Protein AF-A0A2D6X4X1-F1 (afdb_monomer_lite)

Structure (mmCIF, N/CA/C/O backbone):
data_AF-A0A2D6X4X1-F1
#
_entry.id   AF-A0A2D6X4X1-F1
#
loop_
_atom_site.group_PDB
_atom_site.id
_atom_site.type_symbol
_atom_site.label_atom_id
_atom_site.label_alt_id
_atom_site.label_comp_id
_atom_site.label_asym_id
_atom_site.label_entity_id
_atom_site.label_seq_id
_atom_site.pdbx_PDB_ins_code
_atom_site.Cartn_x
_atom_site.Cartn_y
_atom_site.Cartn_z
_atom_site.occupancy
_atom_site.B_iso_or_equiv
_atom_site.auth_seq_id
_atom_site.auth_comp_id
_atom_site.auth_asym_id
_atom_site.auth_atom_id
_atom_site.pdbx_PDB_model_num
ATOM 1 N N . MET A 1 1 ? 2.744 -10.675 2.201 1.00 69.50 1 MET A N 1
ATOM 2 C CA . MET A 1 1 ? 2.728 -9.276 1.728 1.00 69.50 1 MET A CA 1
ATOM 3 C C . MET A 1 1 ? 3.351 -9.217 0.350 1.00 69.50 1 MET A C 1
ATOM 5 O O . MET A 1 1 ? 4.370 -9.866 0.140 1.00 69.50 1 MET A O 1
ATOM 9 N N . ILE A 1 2 ? 2.729 -8.487 -0.572 1.00 86.06 2 ILE A N 1
ATOM 10 C CA . ILE A 1 2 ? 3.337 -8.181 -1.870 1.00 86.06 2 ILE A CA 1
ATOM 11 C C . ILE A 1 2 ? 4.474 -7.172 -1.692 1.00 86.06 2 ILE A C 1
ATOM 13 O O . ILE A 1 2 ? 4.467 -6.381 -0.748 1.00 86.06 2 ILE A O 1
ATOM 17 N N . THR A 1 3 ? 5.460 -7.206 -2.582 1.00 89.38 3 THR A N 1
ATOM 18 C CA . THR A 1 3 ? 6.499 -6.175 -2.625 1.00 89.38 3 THR A CA 1
ATOM 19 C C . THR A 1 3 ? 5.891 -4.896 -3.191 1.00 89.38 3 THR A C 1
ATOM 21 O O . THR A 1 3 ? 5.404 -4.902 -4.317 1.00 89.38 3 THR A O 1
ATOM 24 N N . MET A 1 4 ? 5.909 -3.820 -2.406 1.00 94.56 4 MET A N 1
ATOM 25 C CA . MET A 1 4 ? 5.427 -2.492 -2.796 1.00 94.56 4 MET A CA 1
ATOM 26 C C . MET A 1 4 ? 6.602 -1.527 -2.912 1.00 94.56 4 MET A C 1
ATOM 28 O O . MET A 1 4 ? 7.630 -1.707 -2.249 1.00 94.56 4 MET A O 1
ATOM 32 N N . THR A 1 5 ? 6.443 -0.480 -3.716 1.00 97.38 5 THR A N 1
ATOM 33 C CA . THR A 1 5 ? 7.373 0.651 -3.690 1.00 97.38 5 THR A CA 1
ATOM 34 C C . THR A 1 5 ? 7.211 1.448 -2.396 1.00 97.38 5 THR A C 1
ATOM 36 O O . THR A 1 5 ? 6.215 1.340 -1.671 1.00 97.38 5 THR A O 1
ATOM 39 N N . LYS A 1 6 ? 8.205 2.284 -2.090 1.00 97.81 6 LYS A N 1
ATOM 40 C CA . LYS A 1 6 ? 8.143 3.181 -0.932 1.00 97.81 6 LYS A CA 1
ATOM 41 C C . LYS A 1 6 ? 6.995 4.181 -1.085 1.00 97.81 6 LYS A C 1
ATOM 43 O O . LYS A 1 6 ? 6.344 4.545 -0.109 1.00 97.81 6 LYS A O 1
ATOM 48 N N . GLU A 1 7 ? 6.752 4.623 -2.307 1.00 98.25 7 GLU A N 1
ATOM 49 C CA . GLU A 1 7 ? 5.733 5.591 -2.676 1.00 98.25 7 GLU A CA 1
ATOM 50 C C . GLU A 1 7 ? 4.326 5.005 -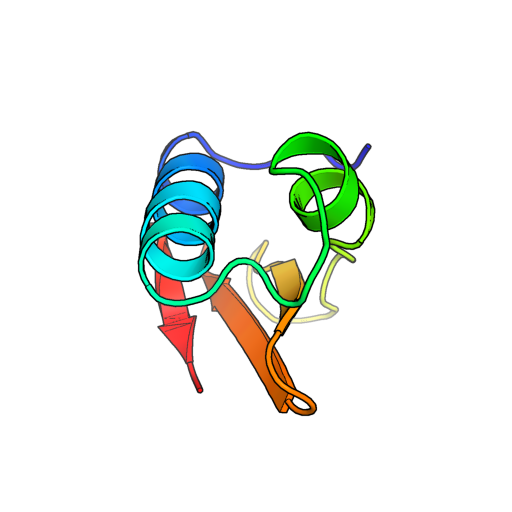2.500 1.00 98.25 7 GLU A C 1
ATOM 52 O O . GLU A 1 7 ? 3.468 5.661 -1.905 1.00 98.25 7 GLU A O 1
ATOM 57 N N . GLN A 1 8 ? 4.117 3.747 -2.906 1.00 97.94 8 GLN A N 1
ATOM 58 C CA . GLN A 1 8 ? 2.887 2.994 -2.645 1.00 97.94 8 GLN A CA 1
ATOM 59 C C . GLN A 1 8 ? 2.626 2.833 -1.142 1.00 97.94 8 GLN A C 1
ATOM 61 O O . GLN A 1 8 ? 1.517 3.098 -0.673 1.00 97.94 8 GLN A O 1
ATOM 66 N N . ASP A 1 9 ? 3.649 2.482 -0.359 1.00 97.62 9 ASP A N 1
ATOM 67 C CA . ASP A 1 9 ? 3.516 2.367 1.098 1.00 97.62 9 ASP A CA 1
ATOM 68 C C . ASP A 1 9 ? 3.144 3.709 1.758 1.00 97.62 9 ASP A C 1
ATOM 70 O O . ASP A 1 9 ? 2.253 3.787 2.610 1.00 97.62 9 ASP A O 1
ATOM 74 N N . ILE A 1 10 ? 3.771 4.803 1.312 1.00 98.31 10 ILE A N 1
ATOM 75 C CA . ILE A 1 10 ? 3.436 6.162 1.754 1.00 98.31 10 ILE A CA 1
ATOM 76 C C . ILE A 1 10 ? 1.992 6.522 1.377 1.00 98.31 10 ILE A C 1
ATOM 78 O O . ILE A 1 10 ? 1.301 7.171 2.170 1.00 98.31 10 ILE A O 1
ATOM 82 N N . ALA A 1 11 ? 1.525 6.137 0.190 1.00 97.94 11 ALA A N 1
ATOM 83 C CA . ALA A 1 11 ? 0.158 6.383 -0.253 1.00 97.94 11 ALA A CA 1
ATOM 84 C C . ALA A 1 11 ? -0.866 5.641 0.622 1.00 97.94 11 ALA A C 1
ATOM 86 O O . ALA A 1 11 ? -1.822 6.265 1.097 1.00 97.94 11 ALA A O 1
ATOM 87 N N . ILE A 1 12 ? -0.614 4.364 0.939 1.00 97.25 12 ILE A N 1
ATOM 88 C CA . ILE A 1 12 ? -1.422 3.589 1.893 1.00 97.25 12 ILE A CA 1
ATOM 89 C C . ILE A 1 12 ? -1.445 4.284 3.257 1.00 97.25 12 ILE A C 1
ATOM 91 O O . ILE A 1 12 ? -2.524 4.538 3.793 1.00 97.25 12 ILE A O 1
ATOM 95 N N . LEU A 1 13 ? -0.287 4.684 3.796 1.00 97.94 13 LEU A N 1
ATOM 96 C CA . LEU A 1 13 ? -0.207 5.399 5.075 1.00 97.94 13 LEU A CA 1
ATOM 97 C C . LEU A 1 13 ? -1.026 6.698 5.070 1.00 97.94 13 LEU A C 1
ATOM 99 O O . LEU A 1 13 ? -1.703 7.011 6.052 1.00 97.94 13 LEU A O 1
ATOM 103 N N . LYS A 1 14 ? -0.968 7.476 3.983 1.00 97.62 14 LYS A N 1
ATOM 104 C CA . LYS A 1 14 ? -1.744 8.717 3.839 1.00 97.62 14 LYS A CA 1
ATOM 105 C C . LYS A 1 14 ? -3.247 8.438 3.841 1.00 97.62 14 LYS A C 1
ATOM 107 O O . LYS A 1 14 ? -3.976 9.145 4.532 1.00 97.62 14 LYS A O 1
ATOM 112 N N . LYS A 1 15 ? -3.706 7.421 3.107 1.00 96.88 15 LYS A N 1
ATOM 113 C CA . LYS A 1 15 ? -5.127 7.038 3.039 1.00 96.88 15 LYS A CA 1
ATOM 114 C C . LYS A 1 15 ? -5.630 6.467 4.361 1.00 96.88 15 LYS A C 1
ATOM 116 O O . LYS A 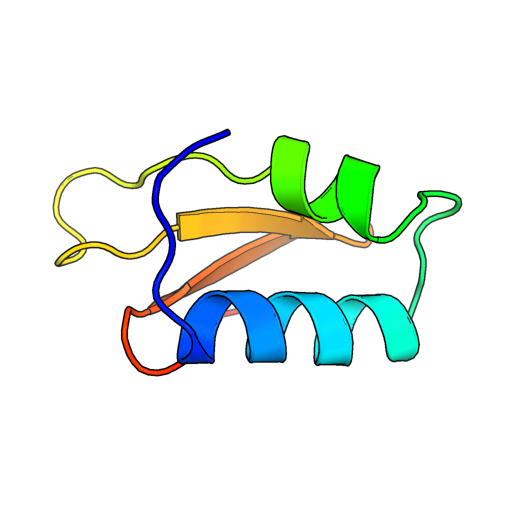1 15 ? -6.664 6.908 4.852 1.00 96.88 15 LYS A O 1
ATOM 121 N N . TRP A 1 16 ? -4.842 5.616 5.012 1.00 97.31 16 TRP A N 1
ATOM 122 C CA . TRP A 1 16 ? -5.131 5.112 6.354 1.00 97.31 16 TRP A CA 1
ATOM 123 C C . TRP A 1 16 ? -5.278 6.242 7.387 1.00 97.31 16 TRP A C 1
ATOM 125 O O . TRP A 1 16 ? -6.205 6.239 8.193 1.00 97.31 16 TRP A O 1
ATOM 135 N N . LYS A 1 17 ? -4.413 7.267 7.336 1.00 97.69 17 LYS A N 1
ATOM 136 C CA . LYS A 1 17 ? -4.537 8.456 8.202 1.00 97.69 17 LYS A CA 1
ATOM 137 C C . LYS A 1 17 ? -5.803 9.275 7.935 1.00 97.69 17 LYS A C 1
ATOM 139 O O . LYS A 1 17 ? -6.274 9.938 8.853 1.00 97.69 17 LYS A O 1
ATOM 144 N N . GLN A 1 18 ? -6.326 9.266 6.706 1.00 96.56 18 GLN A N 1
ATOM 145 C CA . GLN A 1 18 ? -7.589 9.937 6.370 1.00 96.56 18 GLN A CA 1
ATOM 146 C C . GLN A 1 18 ? -8.790 9.159 6.911 1.00 96.56 18 GLN A C 1
ATOM 148 O O . GLN A 1 18 ? -9.714 9.759 7.453 1.00 96.56 18 GLN A O 1
ATOM 153 N N . ASN A 1 19 ? -8.773 7.833 6.780 1.00 96.38 19 ASN A N 1
ATOM 154 C CA . ASN A 1 19 ? -9.754 6.947 7.388 1.00 96.38 19 ASN A CA 1
ATOM 155 C C . ASN A 1 19 ? -9.141 5.558 7.574 1.00 96.38 19 ASN A C 1
ATOM 157 O O . ASN A 1 19 ? -8.646 4.954 6.622 1.00 96.38 19 ASN A O 1
ATOM 161 N N . GLN A 1 20 ? -9.199 5.053 8.802 1.00 94.06 20 GLN A N 1
ATOM 162 C CA . GLN A 1 20 ? -8.592 3.778 9.164 1.00 94.06 20 GLN A CA 1
ATOM 163 C C . GLN A 1 20 ? -9.471 2.579 8.787 1.00 94.06 20 GLN A C 1
ATOM 165 O O . GLN A 1 20 ? -8.975 1.459 8.799 1.00 94.06 20 GLN A O 1
ATOM 170 N N . ASP A 1 21 ? -10.758 2.783 8.473 1.00 88.75 21 ASP A N 1
ATOM 171 C CA . ASP A 1 21 ? -11.714 1.714 8.130 1.00 88.75 21 ASP A CA 1
ATOM 172 C C . ASP A 1 21 ? -11.756 0.589 9.190 1.00 88.75 21 ASP A C 1
ATOM 174 O O . ASP A 1 21 ? -11.899 -0.590 8.876 1.00 88.75 21 ASP A O 1
ATOM 178 N N . ASN A 1 22 ? -11.557 0.957 10.466 1.00 92.75 22 ASN A N 1
ATOM 179 C CA . ASN A 1 22 ? -11.382 0.047 11.609 1.00 92.75 22 ASN A CA 1
ATOM 180 C C . ASN A 1 22 ? -10.253 -0.997 11.442 1.00 92.75 22 ASN A C 1
ATOM 182 O O . ASN A 1 22 ? -10.267 -2.037 12.100 1.00 92.75 22 ASN A O 1
ATOM 186 N N . LYS A 1 23 ? -9.266 -0.733 10.580 1.00 94.06 23 LYS A N 1
ATOM 187 C CA . LYS A 1 23 ? -8.097 -1.585 10.327 1.00 94.06 23 LYS A CA 1
ATOM 188 C C . LYS A 1 23 ? -6.827 -0.931 10.864 1.00 94.06 23 LYS A C 1
ATOM 190 O O . LYS A 1 23 ? -6.691 0.293 10.876 1.00 94.06 23 LYS A O 1
ATOM 195 N N . SER A 1 24 ? -5.857 -1.747 11.269 1.00 97.44 24 SER A N 1
ATOM 196 C CA . SER A 1 24 ? -4.485 -1.270 11.467 1.00 97.44 24 SER A CA 1
ATOM 197 C C . SER A 1 24 ? -3.833 -0.950 10.117 1.00 97.44 24 SER A C 1
ATOM 199 O O . SER A 1 24 ? -4.277 -1.424 9.068 1.00 97.44 24 SER A O 1
ATOM 201 N N . LEU A 1 25 ? -2.753 -0.165 10.136 1.00 97.00 25 LEU A N 1
ATOM 202 C CA . LEU A 1 25 ? -1.974 0.116 8.928 1.00 97.00 25 LEU A CA 1
ATOM 203 C C . LEU A 1 25 ? -1.459 -1.176 8.272 1.00 97.00 25 LEU A C 1
ATOM 205 O O . LEU A 1 25 ? -1.520 -1.312 7.053 1.00 97.00 25 LEU A O 1
ATOM 209 N N . ASP A 1 26 ? -0.996 -2.134 9.076 1.00 97.00 26 ASP A N 1
ATOM 210 C CA . ASP A 1 26 ? -0.471 -3.405 8.571 1.00 97.00 26 ASP A CA 1
ATOM 211 C C . ASP A 1 26 ? -1.570 -4.263 7.942 1.00 97.00 26 ASP A C 1
ATOM 213 O O . ASP A 1 26 ? -1.375 -4.782 6.848 1.00 97.00 26 ASP A O 1
ATOM 217 N N . ALA A 1 27 ? -2.768 -4.305 8.537 1.00 96.75 27 ALA A N 1
ATOM 218 C CA . ALA A 1 27 ? -3.911 -4.984 7.926 1.00 96.75 27 ALA A CA 1
ATOM 219 C C . ALA A 1 27 ? -4.305 -4.347 6.579 1.00 96.75 27 ALA A C 1
ATOM 221 O O . ALA A 1 27 ? -4.679 -5.049 5.639 1.00 96.75 27 ALA A O 1
ATOM 222 N N . MET A 1 28 ? -4.193 -3.019 6.450 1.00 95.94 28 MET A N 1
ATOM 223 C CA . MET A 1 28 ? -4.437 -2.335 5.178 1.00 95.94 28 MET A CA 1
ATOM 224 C C . MET A 1 28 ? -3.360 -2.670 4.132 1.00 95.94 28 MET A C 1
ATOM 226 O O . MET A 1 28 ? -3.702 -2.959 2.986 1.00 95.94 28 MET A O 1
ATOM 230 N N . ARG A 1 29 ? -2.078 -2.716 4.515 1.00 96.62 29 ARG A N 1
ATOM 231 C CA . ARG A 1 29 ? -0.973 -3.156 3.639 1.00 96.62 29 ARG A CA 1
ATOM 232 C C . ARG A 1 29 ? -1.122 -4.607 3.188 1.00 96.62 29 ARG A C 1
ATOM 234 O O . ARG A 1 29 ? -0.882 -4.920 2.028 1.00 96.62 29 ARG A O 1
ATOM 241 N N . GLU A 1 30 ? -1.532 -5.493 4.089 1.00 96.50 30 GLU A N 1
ATOM 242 C CA . GLU A 1 30 ? -1.759 -6.910 3.791 1.00 96.50 30 GLU A CA 1
ATOM 243 C C . GLU A 1 30 ? -2.934 -7.134 2.840 1.00 96.50 30 GLU A C 1
ATOM 245 O O . GLU A 1 30 ? -2.929 -8.105 2.086 1.00 96.50 30 GLU A O 1
ATOM 250 N N . SER A 1 31 ? -3.910 -6.224 2.838 1.00 95.88 31 SER A N 1
ATOM 251 C CA . SER A 1 31 ? -5.044 -6.266 1.913 1.00 95.88 31 SER A CA 1
ATOM 252 C C . SER A 1 31 ? -4.715 -5.802 0.489 1.00 95.88 31 SER A C 1
ATOM 254 O O . SER A 1 31 ? -5.566 -5.921 -0.392 1.00 95.88 31 SER A O 1
ATOM 256 N N . ALA A 1 32 ? -3.505 -5.282 0.253 1.00 96.69 32 ALA A N 1
ATOM 257 C CA . ALA A 1 32 ? -3.059 -4.884 -1.073 1.00 96.69 32 ALA A CA 1
ATOM 258 C C . ALA A 1 32 ? -2.854 -6.102 -1.984 1.00 96.69 32 ALA A C 1
ATOM 260 O O . ALA A 1 32 ? -2.185 -7.072 -1.617 1.00 96.69 32 ALA A O 1
ATOM 261 N N . VAL A 1 33 ? -3.390 -6.026 -3.201 1.00 96.69 33 VAL A N 1
ATOM 262 C CA . VAL A 1 33 ? -3.274 -7.072 -4.225 1.00 96.69 33 VAL A CA 1
ATOM 263 C C . VAL A 1 33 ? -2.610 -6.514 -5.485 1.00 96.69 33 VAL A C 1
ATOM 265 O O . VAL A 1 33 ? -2.776 -5.331 -5.784 1.00 96.69 33 VAL A O 1
ATOM 268 N N . PRO A 1 34 ? -1.844 -7.324 -6.238 1.00 95.31 34 PRO A N 1
ATOM 269 C CA . PRO A 1 34 ? -1.253 -6.864 -7.485 1.00 95.31 34 PRO A CA 1
ATOM 270 C C . PRO A 1 34 ? -2.343 -6.680 -8.544 1.00 95.31 34 PRO A C 1
ATOM 272 O O . PRO A 1 34 ? -3.345 -7.398 -8.562 1.00 95.31 34 PRO A O 1
ATOM 275 N N . THR A 1 35 ? -2.122 -5.743 -9.455 1.00 93.75 35 THR A N 1
ATOM 276 C CA . THR A 1 35 ? -2.944 -5.583 -10.660 1.00 93.75 35 THR A CA 1
ATOM 277 C C . THR A 1 35 ? -2.306 -6.310 -11.848 1.00 93.75 35 THR A C 1
ATOM 279 O O . THR A 1 35 ? -1.124 -6.657 -11.827 1.00 93.75 35 THR A O 1
ATOM 282 N N . ILE A 1 36 ? -3.090 -6.569 -12.898 1.00 88.94 36 ILE A N 1
ATOM 283 C CA . ILE A 1 36 ? -2.605 -7.166 -14.149 1.00 88.94 36 ILE A CA 1
ATOM 284 C C . ILE A 1 36 ? -2.684 -6.101 -15.240 1.00 88.94 36 ILE A C 1
ATOM 286 O O . ILE A 1 36 ? -3.757 -5.562 -15.488 1.00 88.94 36 ILE A O 1
ATOM 290 N N . GLY A 1 37 ? -1.560 -5.832 -15.911 1.00 85.06 37 GLY A N 1
ATOM 291 C CA . GLY A 1 37 ? -1.504 -4.886 -17.032 1.00 85.06 37 GLY A CA 1
ATOM 292 C C . GLY A 1 37 ? -1.468 -3.404 -16.639 1.00 85.06 37 GLY A C 1
ATOM 293 O O . GLY A 1 37 ? -1.721 -2.566 -17.496 1.00 85.06 37 GLY A O 1
ATOM 294 N N . CYS A 1 38 ? -1.158 -3.082 -15.378 1.00 86.94 38 CYS A N 1
ATOM 295 C CA . CYS A 1 38 ? -1.062 -1.705 -14.871 1.00 86.94 38 CYS A CA 1
ATOM 296 C C . CYS A 1 38 ? 0.337 -1.404 -14.301 1.00 86.94 38 CYS A C 1
ATOM 298 O O . CYS A 1 38 ? 0.453 -0.919 -13.186 1.00 86.94 38 CYS A O 1
ATOM 300 N N . ASP A 1 39 ? 1.401 -1.803 -15.006 1.00 89.44 39 ASP A N 1
ATOM 301 C CA . ASP A 1 39 ? 2.797 -1.404 -14.736 1.00 89.44 39 ASP A CA 1
ATOM 302 C C . ASP A 1 39 ? 3.248 -1.415 -13.255 1.00 89.44 39 ASP A C 1
ATOM 304 O O . ASP A 1 39 ? 3.989 -0.549 -12.793 1.00 89.44 39 ASP A O 1
ATOM 308 N N . GLY A 1 40 ? 2.835 -2.439 -12.498 1.00 92.00 40 GLY A N 1
ATOM 309 C CA . GLY A 1 40 ? 3.225 -2.619 -11.094 1.00 92.00 40 GLY A CA 1
ATOM 310 C C . GLY A 1 40 ? 2.334 -1.905 -10.071 1.00 92.00 40 GLY A C 1
ATOM 311 O O . GLY A 1 40 ? 2.694 -1.841 -8.893 1.00 92.00 40 GLY A O 1
ATOM 312 N N . ALA A 1 41 ? 1.172 -1.396 -10.484 1.00 96.25 41 ALA A N 1
ATOM 313 C CA . ALA A 1 41 ? 0.174 -0.859 -9.575 1.00 96.25 41 ALA A CA 1
ATOM 314 C C . ALA A 1 41 ? -0.393 -1.934 -8.635 1.00 96.25 41 ALA A C 1
ATOM 316 O O . ALA A 1 41 ? -0.464 -3.129 -8.958 1.00 96.25 41 ALA A O 1
ATOM 317 N N . ILE A 1 42 ? -0.856 -1.485 -7.474 1.00 97.12 42 ILE A N 1
ATOM 318 C CA . ILE A 1 42 ? -1.535 -2.315 -6.477 1.00 97.12 42 ILE A CA 1
ATOM 319 C C . ILE A 1 42 ? -2.970 -1.835 -6.286 1.00 97.12 42 ILE A C 1
ATOM 321 O O . ILE A 1 42 ? -3.241 -0.639 -6.360 1.00 97.12 42 ILE A O 1
ATOM 325 N N . ALA A 1 43 ? -3.889 -2.752 -6.004 1.00 96.94 43 ALA A N 1
ATOM 326 C CA . ALA A 1 43 ? -5.251 -2.425 -5.610 1.00 96.94 43 ALA A CA 1
ATOM 327 C C . ALA A 1 43 ? -5.424 -2.634 -4.100 1.00 96.94 43 ALA A C 1
ATOM 329 O O . ALA A 1 43 ? -5.018 -3.667 -3.567 1.00 96.94 43 ALA A O 1
ATOM 330 N N . VAL A 1 44 ? -6.027 -1.670 -3.404 1.00 96.19 44 VAL A N 1
ATOM 331 C CA . VAL A 1 44 ? -6.225 -1.707 -1.946 1.00 96.19 44 VAL A CA 1
ATOM 332 C C . VAL A 1 44 ? -7.685 -1.394 -1.607 1.00 96.19 44 VAL A C 1
ATOM 334 O O . VAL A 1 44 ? -8.178 -0.339 -2.013 1.00 96.19 44 VAL A O 1
ATOM 337 N N . PRO A 1 45 ? -8.392 -2.248 -0.846 1.00 95.75 45 PRO A N 1
ATOM 338 C CA . PRO A 1 45 ? -9.742 -1.944 -0.396 1.00 95.75 45 PRO A CA 1
ATOM 339 C C . PRO A 1 45 ? -9.717 -0.857 0.688 1.00 95.75 45 PRO A C 1
ATOM 341 O O . PRO A 1 45 ? -9.053 -0.997 1.718 1.00 95.75 45 PRO A O 1
ATOM 344 N N . TRP A 1 46 ? -10.477 0.219 0.487 1.00 95.88 46 TRP A N 1
ATOM 345 C CA . TRP A 1 46 ? -10.554 1.355 1.406 1.00 95.88 46 TRP A CA 1
ATOM 346 C C . TRP A 1 46 ? -11.939 2.008 1.370 1.00 95.88 46 TRP A C 1
ATOM 348 O O . TRP 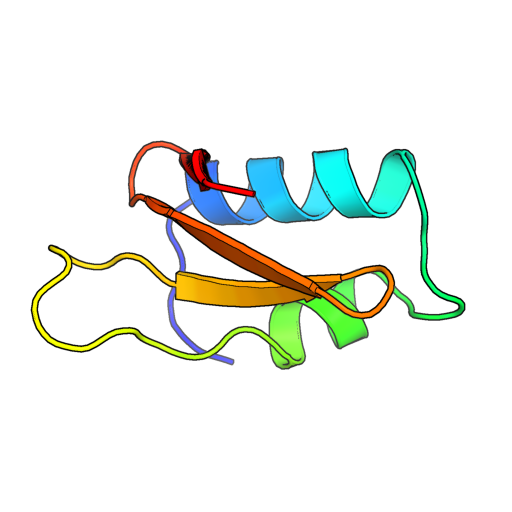A 1 46 ? -12.419 2.393 0.306 1.00 95.88 46 TRP A O 1
ATOM 358 N N . CYS A 1 47 ? -12.584 2.138 2.533 1.00 94.06 47 CYS A N 1
ATOM 359 C CA . CYS A 1 47 ? -13.893 2.790 2.690 1.00 94.06 47 CYS A CA 1
ATOM 360 C C . CYS A 1 47 ? -14.980 2.275 1.723 1.00 94.06 47 CYS A C 1
ATOM 362 O O . CYS A 1 47 ? -15.739 3.056 1.156 1.00 94.06 47 CYS A O 1
ATOM 364 N N . GLY A 1 48 ? -15.046 0.957 1.515 1.00 93.06 48 GLY A N 1
ATOM 365 C CA . GLY A 1 48 ? -16.014 0.336 0.601 1.00 93.06 48 GLY A CA 1
ATOM 366 C C . GLY A 1 48 ? -15.698 0.497 -0.893 1.00 93.06 48 GLY A C 1
ATOM 367 O O . GLY A 1 48 ? -16.505 0.083 -1.720 1.00 93.06 48 GLY A O 1
ATOM 368 N N . MET A 1 49 ? -14.540 1.060 -1.244 1.00 94.25 49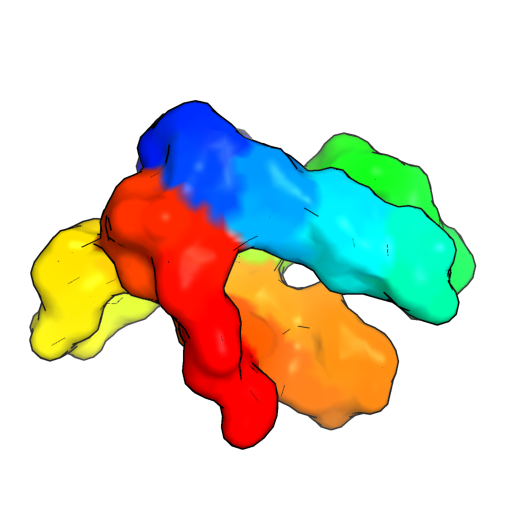 MET A N 1
ATOM 369 C CA . MET A 1 49 ? -14.050 1.218 -2.618 1.00 94.25 49 MET A CA 1
ATOM 370 C C . MET A 1 49 ? -12.691 0.526 -2.795 1.00 94.25 49 MET A C 1
ATOM 372 O O . MET A 1 49 ? -12.097 0.043 -1.829 1.00 94.25 49 MET A O 1
ATOM 376 N N . TRP A 1 50 ? -12.188 0.495 -4.030 1.00 94.88 50 TRP A N 1
ATOM 377 C CA . TRP A 1 50 ? -10.841 0.025 -4.354 1.00 94.88 50 TRP A CA 1
ATOM 378 C C . TRP A 1 50 ? -9.983 1.192 -4.823 1.00 94.88 50 TRP A C 1
ATOM 380 O O . TRP A 1 50 ? -10.349 1.895 -5.755 1.00 94.88 50 TRP A O 1
ATOM 390 N N . LEU A 1 51 ? -8.832 1.372 -4.187 1.00 95.44 51 LEU A N 1
ATOM 391 C CA . LEU A 1 51 ? -7.812 2.317 -4.617 1.00 95.44 51 LEU A CA 1
ATOM 392 C C . LEU A 1 51 ? -6.829 1.597 -5.526 1.00 95.44 51 LEU A C 1
ATOM 394 O O . LEU A 1 51 ? -6.235 0.617 -5.084 1.00 95.44 51 LEU A O 1
ATOM 398 N N . CYS A 1 52 ? -6.620 2.090 -6.743 1.00 96.69 52 CYS A N 1
AT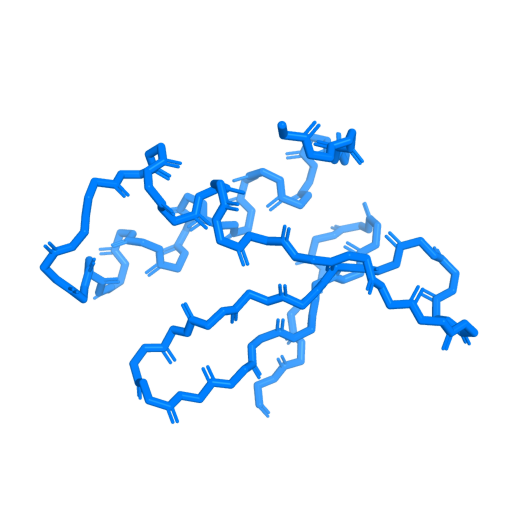OM 399 C CA . CYS A 1 52 ? -5.482 1.663 -7.556 1.00 96.69 52 CYS A CA 1
ATOM 400 C C 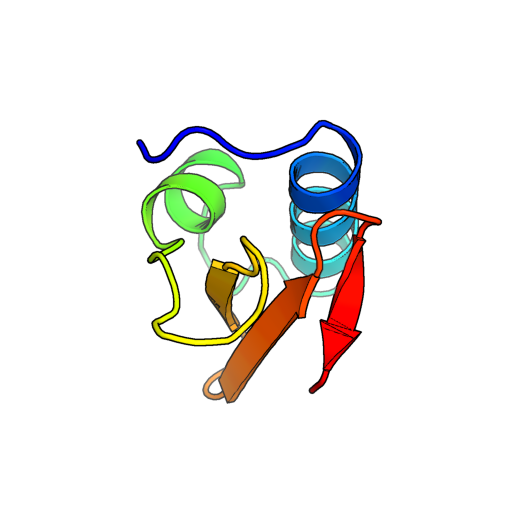. CYS A 1 52 ? -4.323 2.626 -7.300 1.00 96.69 52 CYS A C 1
ATOM 402 O O . CYS A 1 52 ? -4.483 3.837 -7.454 1.00 96.69 52 CYS A O 1
ATOM 404 N N . ILE A 1 53 ? -3.187 2.103 -6.851 1.00 97.56 53 ILE A N 1
ATOM 405 C CA . ILE A 1 53 ? -2.015 2.885 -6.468 1.00 97.56 53 ILE A CA 1
ATOM 406 C C . ILE A 1 53 ? -0.858 2.510 -7.387 1.00 97.56 53 ILE A C 1
ATOM 408 O O . ILE A 1 53 ? -0.322 1.401 -7.310 1.00 97.56 53 ILE A O 1
ATOM 412 N N . GLU A 1 54 ? -0.471 3.456 -8.231 1.00 97.56 54 GLU A N 1
ATOM 413 C CA . GLU A 1 54 ? 0.643 3.337 -9.167 1.00 97.56 54 GLU A CA 1
ATOM 414 C C . GLU A 1 54 ? 1.985 3.215 -8.433 1.00 97.56 54 GLU A C 1
ATOM 416 O O . GLU A 1 54 ? 2.095 3.488 -7.233 1.00 97.56 54 GLU A O 1
ATOM 421 N N . THR A 1 55 ? 3.036 2.803 -9.143 1.00 97.00 55 THR A N 1
ATOM 422 C CA . THR A 1 55 ? 4.374 2.606 -8.552 1.00 97.00 55 THR A CA 1
ATOM 423 C C . THR A 1 55 ? 4.991 3.890 -7.985 1.00 97.00 55 THR A C 1
ATOM 425 O O . THR A 1 55 ? 5.808 3.811 -7.068 1.00 97.00 55 THR A O 1
ATOM 428 N N . ASP A 1 56 ? 4.565 5.062 -8.458 1.00 97.19 56 ASP A N 1
ATOM 429 C CA . ASP A 1 56 ? 4.961 6.389 -7.965 1.00 97.19 56 ASP A CA 1
ATOM 430 C C . ASP A 1 56 ? 4.073 6.921 -6.819 1.00 97.19 56 ASP A C 1
ATOM 432 O O . ASP A 1 56 ? 4.286 8.026 -6.311 1.00 97.19 56 ASP A O 1
ATOM 436 N N . GLY A 1 57 ? 3.088 6.131 -6.379 1.00 97.00 57 GLY A N 1
ATOM 437 C CA . GLY A 1 57 ? 2.162 6.475 -5.305 1.00 97.00 57 GLY A CA 1
ATOM 438 C C . GLY A 1 57 ? 0.949 7.304 -5.740 1.00 97.00 57 GLY A C 1
ATOM 439 O O . GLY A 1 57 ? 0.158 7.699 -4.871 1.00 97.00 57 GLY A O 1
ATOM 440 N N . TYR A 1 58 ? 0.762 7.577 -7.037 1.00 96.56 58 TYR A N 1
ATOM 441 C CA . TYR A 1 58 ? -0.477 8.172 -7.532 1.00 96.56 58 TYR A CA 1
ATOM 442 C C . TYR A 1 58 ? -1.663 7.237 -7.259 1.00 96.56 58 TYR A C 1
ATOM 444 O O . TYR A 1 58 ? -1.585 6.032 -7.478 1.00 96.56 58 TYR A O 1
ATOM 452 N N . CYS A 1 59 ? -2.760 7.787 -6.733 1.00 95.19 59 CYS A N 1
ATOM 453 C CA . CYS A 1 59 ? -3.947 7.019 -6.359 1.00 95.19 59 CYS A CA 1
ATOM 454 C C . CYS A 1 59 ? -5.112 7.345 -7.293 1.00 95.19 59 CYS A C 1
ATOM 456 O O . CYS A 1 59 ? -5.605 8.475 -7.279 1.00 95.19 59 CYS A O 1
ATOM 458 N N . HIS A 1 60 ? -5.617 6.338 -7.994 1.00 90.50 60 HIS A N 1
ATOM 459 C CA . HIS A 1 60 ? -6.932 6.360 -8.622 1.00 90.50 60 HIS A CA 1
ATOM 460 C C . HIS A 1 60 ? -7.985 5.920 -7.590 1.00 90.50 60 HIS A C 1
ATOM 462 O O . HIS A 1 60 ? -7.794 4.916 -6.897 1.00 90.50 60 HIS A O 1
ATOM 468 N N . THR A 1 61 ? -9.065 6.692 -7.459 1.00 74.75 61 THR A N 1
ATOM 469 C CA . THR A 1 61 ? -10.191 6.456 -6.532 1.00 74.75 61 THR A CA 1
ATOM 470 C C . THR A 1 61 ? -11.461 6.112 -7.279 1.00 74.75 61 THR A C 1
ATOM 472 O O . THR A 1 61 ? -11.681 6.782 -8.315 1.00 74.75 61 THR A O 1
#

Sequence (61 aa):
MITMTKEQDIAILKKWKQNQDNKSLDAMRESAVPTIGCDGAIAVPWCGMWLCIETDGYCHT

Secondary structure (DSSP, 8-state):
-----HHHHHHHHHHHHH--TT--HHHHHHT-EE-SSSTT-EEEEETTEEEEE-TT--EE-

Radius of gyration: 10.26 Å; chains: 1; bounding box: 24×19×29 Å

Foldseek 3Di:
DDDAAPLQLVLLVVLCVVPVVPDDSVRQVVQWDFDDPQQGWIWTDHPNDIWTQHNNGDTDD

pLDDT: mean 94.42, std 5.18, range [69.5, 98.31]